Protein AF-A0A2L0H4I9-F1 (afdb_monomer)

Sequence (86 aa):
MKQTVGKTRFKGGPDGIAPIYDHGAPALFSDIVTEIEEVDGIIRLTFATLSRNGDGVEKAVIAVRLRMPKDVAWQLCRDMRALEEK

Structure (mmCIF, N/CA/C/O backbone):
data_AF-A0A2L0H4I9-F1
#
_entry.id   AF-A0A2L0H4I9-F1
#
loop_
_atom_site.group_PDB
_atom_site.id
_atom_site.type_symbol
_atom_site.label_atom_id
_atom_site.label_alt_id
_atom_site.label_comp_id
_atom_site.label_asym_id
_atom_site.label_entity_id
_atom_site.label_seq_id
_atom_site.pdbx_PDB_ins_code
_atom_site.Cartn_x
_atom_site.Cartn_y
_atom_site.Cartn_z
_atom_site.occupancy
_atom_site.B_iso_or_equiv
_atom_site.auth_seq_id
_atom_site.auth_comp_id
_atom_site.auth_asym_id
_atom_site.auth_atom_id
_atom_site.pdbx_PDB_model_num
ATOM 1 N N . MET A 1 1 ? 23.130 5.554 -3.312 1.00 45.59 1 MET A N 1
ATOM 2 C CA . MET A 1 1 ? 22.069 6.579 -3.184 1.00 45.59 1 MET A CA 1
ATOM 3 C C . MET A 1 1 ? 20.880 5.891 -2.521 1.00 45.59 1 MET A C 1
ATOM 5 O O . MET A 1 1 ? 20.564 4.798 -2.967 1.00 45.59 1 MET A O 1
ATOM 9 N N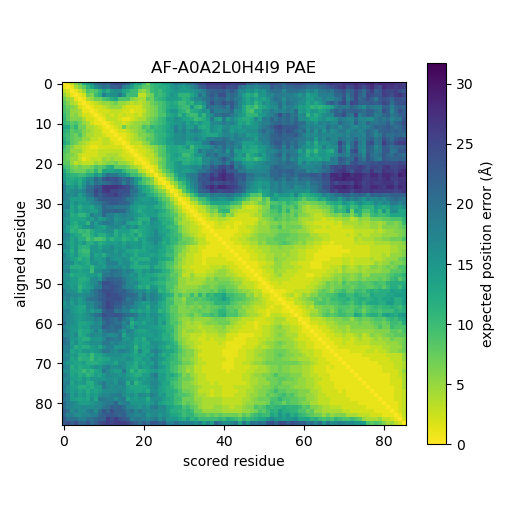 . LYS A 1 2 ? 20.294 6.413 -1.433 1.00 44.25 2 LYS A N 1
ATOM 10 C CA . LYS A 1 2 ? 19.102 5.779 -0.832 1.00 44.25 2 LYS A CA 1
ATOM 11 C C . LYS A 1 2 ? 17.925 5.971 -1.795 1.00 44.25 2 LYS A C 1
ATOM 13 O O . LYS A 1 2 ? 17.632 7.114 -2.135 1.00 44.25 2 LYS A O 1
ATOM 18 N N . GLN A 1 3 ? 17.308 4.893 -2.271 1.00 54.16 3 GLN A N 1
ATOM 19 C CA . GLN A 1 3 ? 16.122 4.972 -3.126 1.00 54.16 3 GLN A CA 1
ATOM 20 C C . GLN A 1 3 ? 14.897 5.212 -2.231 1.00 54.16 3 GLN A C 1
ATOM 22 O O . GLN A 1 3 ? 14.670 4.490 -1.261 1.00 54.16 3 GLN A O 1
ATOM 27 N N . THR A 1 4 ? 14.139 6.271 -2.505 1.00 52.41 4 THR A N 1
ATOM 28 C CA . THR A 1 4 ? 12.841 6.501 -1.859 1.00 52.41 4 THR A CA 1
ATOM 29 C C . THR A 1 4 ? 11.811 5.578 -2.507 1.00 52.41 4 THR A C 1
ATOM 31 O O . THR A 1 4 ? 11.664 5.604 -3.725 1.00 52.41 4 THR A O 1
ATOM 34 N N . VAL A 1 5 ? 11.097 4.790 -1.700 1.00 61.19 5 VAL A N 1
ATOM 35 C CA . VAL A 1 5 ? 10.121 3.767 -2.144 1.00 61.19 5 VAL A CA 1
ATOM 36 C C . VAL A 1 5 ? 8.679 4.124 -1.761 1.00 61.19 5 VAL A C 1
ATOM 38 O O . VAL A 1 5 ? 7.782 3.287 -1.708 1.00 61.19 5 VAL A O 1
ATOM 41 N N . GLY A 1 6 ? 8.422 5.369 -1.367 1.00 62.28 6 GLY A N 1
ATOM 42 C CA . GLY A 1 6 ? 7.082 5.758 -0.942 1.00 62.28 6 GLY A CA 1
ATOM 43 C C . GLY A 1 6 ? 7.025 7.033 -0.128 1.00 62.28 6 GLY A C 1
ATOM 44 O O . GLY A 1 6 ? 8.040 7.669 0.164 1.00 62.28 6 GLY A O 1
ATOM 45 N N . LYS A 1 7 ? 5.799 7.397 0.246 1.00 69.19 7 LYS A N 1
ATOM 46 C CA . LYS A 1 7 ? 5.487 8.553 1.087 1.00 69.19 7 L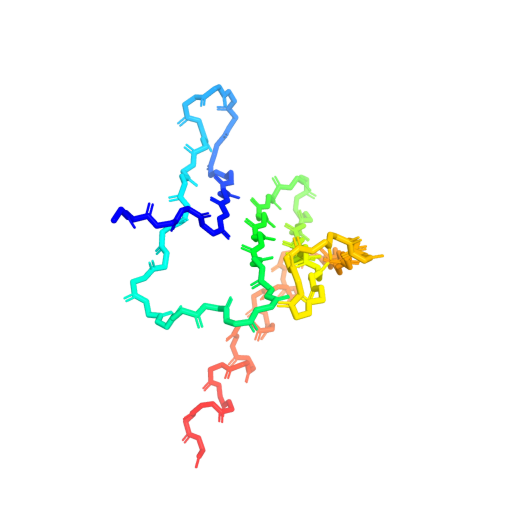YS A CA 1
ATOM 47 C C . LYS A 1 7 ? 4.247 8.245 1.923 1.00 69.19 7 LYS A C 1
ATOM 49 O O . LYS A 1 7 ? 3.252 7.778 1.393 1.00 69.19 7 LYS A O 1
ATOM 54 N N . THR A 1 8 ? 4.279 8.521 3.218 1.00 62.38 8 THR A N 1
ATOM 55 C CA . THR A 1 8 ? 3.113 8.379 4.105 1.00 62.38 8 THR A CA 1
ATOM 56 C C . THR A 1 8 ? 2.624 9.744 4.571 1.00 62.38 8 THR A C 1
ATOM 58 O O . THR A 1 8 ? 3.438 10.653 4.767 1.00 62.38 8 THR A O 1
ATOM 61 N N . ARG A 1 9 ? 1.305 9.901 4.746 1.00 75.62 9 ARG A N 1
ATOM 62 C CA . ARG A 1 9 ? 0.700 11.105 5.321 1.00 75.62 9 ARG A CA 1
ATOM 63 C C . ARG A 1 9 ? 0.253 10.828 6.752 1.00 75.62 9 ARG A C 1
ATOM 65 O O . ARG A 1 9 ? -0.646 10.031 6.983 1.00 75.62 9 ARG A O 1
ATOM 72 N N . PHE A 1 10 ? 0.848 11.539 7.708 1.00 68.00 10 PHE A N 1
ATOM 73 C CA . PHE A 1 10 ? 0.563 11.376 9.141 1.00 68.00 10 PHE A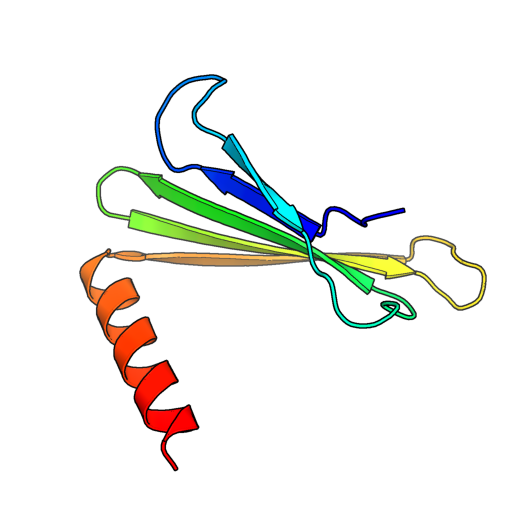 CA 1
ATOM 74 C C . PHE A 1 10 ? -0.132 12.594 9.774 1.00 68.00 10 PHE A C 1
ATOM 76 O O . PHE A 1 10 ? -0.579 12.514 10.915 1.00 68.00 10 PHE A O 1
ATOM 83 N N . LYS A 1 11 ? -0.237 13.720 9.049 1.00 67.06 11 LYS A N 1
ATOM 84 C CA . LYS A 1 11 ? -1.072 14.884 9.404 1.00 67.06 11 LYS A CA 1
ATOM 85 C C . LYS A 1 11 ? -1.382 15.759 8.178 1.00 67.06 11 LYS A C 1
ATOM 87 O O . LYS A 1 11 ? -0.817 15.567 7.097 1.00 67.06 11 LYS A O 1
ATOM 92 N N . GLY A 1 12 ? -2.294 16.718 8.338 1.00 68.00 12 GLY A N 1
ATOM 93 C CA . GLY A 1 12 ? -2.610 17.716 7.310 1.00 68.00 12 GLY A CA 1
ATOM 94 C C . GLY A 1 12 ? -1.455 18.694 7.046 1.00 68.00 12 GLY A C 1
ATOM 95 O O . GLY A 1 12 ? -0.591 18.894 7.898 1.00 68.00 12 GLY A O 1
ATOM 96 N N . GLY A 1 13 ? -1.459 19.320 5.865 1.00 74.88 13 GLY A N 1
ATOM 97 C CA . GLY A 1 13 ? -0.454 20.311 5.459 1.00 74.88 13 GLY A CA 1
ATOM 98 C C . GLY A 1 13 ? 0.818 19.726 4.813 1.00 74.88 13 GLY A C 1
ATOM 99 O O . GLY A 1 13 ? 0.939 18.504 4.661 1.00 74.88 13 GLY A O 1
ATOM 100 N N . PRO A 1 14 ? 1.752 20.598 4.381 1.00 70.31 14 PRO A N 1
ATOM 101 C CA . PRO A 1 14 ? 2.986 20.203 3.692 1.00 70.31 14 PRO A CA 1
ATOM 102 C C . PRO A 1 14 ? 3.955 19.420 4.593 1.00 70.31 14 PRO A C 1
ATOM 104 O O . PRO A 1 14 ? 4.574 18.467 4.128 1.00 70.31 14 PRO A O 1
ATOM 107 N N . ASP A 1 15 ? 3.995 19.721 5.894 1.00 77.19 15 ASP A N 1
ATOM 108 C CA . ASP A 1 15 ? 4.875 19.054 6.873 1.00 77.19 15 ASP A CA 1
ATOM 109 C C . ASP A 1 15 ? 4.341 17.697 7.361 1.00 77.19 15 ASP A C 1
ATOM 111 O O . ASP A 1 15 ? 4.883 17.088 8.285 1.00 77.19 15 ASP A O 1
ATOM 115 N N . GLY A 1 16 ? 3.216 17.246 6.809 1.00 76.75 16 GLY A N 1
ATOM 116 C CA . GLY A 1 16 ? 2.560 15.998 7.187 1.00 76.75 16 GLY A CA 1
ATOM 117 C C . GLY A 1 16 ? 2.942 14.798 6.334 1.00 76.75 16 GLY A C 1
ATOM 118 O O . GLY A 1 16 ? 2.259 13.779 6.419 1.00 76.75 16 GLY A O 1
ATOM 119 N N . ILE A 1 17 ? 3.976 14.921 5.497 1.00 76.00 17 ILE A N 1
ATOM 120 C CA . ILE A 1 17 ? 4.435 13.876 4.581 1.00 76.00 17 ILE A CA 1
ATOM 121 C C . ILE A 1 17 ? 5.795 13.358 5.050 1.00 76.00 17 ILE A C 1
ATOM 123 O O . ILE A 1 17 ? 6.747 14.126 5.155 1.00 76.00 17 ILE A O 1
ATOM 127 N N . ALA A 1 18 ? 5.900 12.051 5.292 1.00 69.75 18 ALA A N 1
ATOM 128 C CA . ALA A 1 18 ? 7.170 11.388 5.569 1.00 69.75 18 ALA A CA 1
ATOM 129 C C . ALA A 1 18 ? 7.563 10.478 4.389 1.00 69.75 18 ALA A C 1
ATOM 131 O O . ALA A 1 18 ? 6.764 9.625 3.994 1.00 69.75 18 ALA A O 1
ATOM 132 N N . PRO A 1 19 ? 8.765 10.631 3.804 1.00 61.25 19 PRO A N 1
ATOM 133 C CA . PRO A 1 19 ? 9.271 9.709 2.791 1.00 61.25 19 PRO A CA 1
ATOM 134 C C . PRO A 1 19 ? 9.639 8.355 3.417 1.00 61.25 19 PRO A C 1
ATOM 136 O O . PRO A 1 19 ? 10.241 8.301 4.489 1.00 61.25 19 PRO A O 1
ATOM 139 N N . ILE A 1 20 ? 9.292 7.266 2.732 1.00 59.09 20 ILE A N 1
ATOM 140 C CA . ILE A 1 20 ? 9.649 5.895 3.115 1.00 59.09 20 ILE A CA 1
ATOM 141 C C . ILE A 1 20 ? 10.909 5.509 2.337 1.00 59.09 20 ILE A C 1
ATOM 143 O O . ILE A 1 20 ? 10.946 5.611 1.107 1.00 59.09 20 ILE A O 1
ATOM 147 N N . TYR A 1 21 ? 11.945 5.078 3.053 1.00 57.97 21 TYR A N 1
ATOM 148 C CA . TYR A 1 21 ? 13.200 4.608 2.469 1.00 57.97 21 TYR A CA 1
ATOM 149 C C . TYR A 1 21 ? 13.328 3.106 2.698 1.00 57.97 21 TYR A C 1
ATOM 151 O O . TYR A 1 21 ? 13.236 2.665 3.843 1.00 57.97 21 TYR A O 1
ATOM 159 N N . ASP A 1 22 ? 13.572 2.346 1.631 1.00 54.12 22 ASP A N 1
ATOM 160 C CA . ASP A 1 22 ? 13.955 0.940 1.740 1.00 54.12 22 ASP A CA 1
ATOM 161 C C . ASP A 1 22 ? 15.482 0.832 1.714 1.00 54.12 22 ASP A C 1
ATOM 163 O O . ASP A 1 22 ? 16.171 1.516 0.951 1.00 54.12 22 ASP A O 1
ATOM 167 N N . HIS A 1 23 ? 16.011 0.002 2.603 1.00 52.00 23 HIS A N 1
ATOM 168 C CA . HIS A 1 23 ? 17.431 -0.289 2.739 1.00 52.00 23 HIS A CA 1
ATOM 169 C C . HIS A 1 23 ? 17.795 -1.677 2.177 1.00 52.00 23 HIS A C 1
ATOM 171 O O . HIS A 1 23 ? 18.976 -2.032 2.194 1.00 52.00 23 HIS A O 1
ATOM 177 N N . GLY A 1 24 ? 16.822 -2.448 1.675 1.00 46.09 24 GLY A N 1
ATOM 178 C CA . GLY A 1 24 ? 16.995 -3.831 1.242 1.00 46.09 24 GLY A CA 1
ATOM 179 C C . GLY A 1 24 ? 16.610 -4.088 -0.217 1.00 46.09 24 GLY A C 1
ATOM 180 O O . GLY A 1 24 ? 15.485 -3.854 -0.624 1.00 46.09 24 GLY A O 1
ATOM 181 N N . ALA A 1 25 ? 17.560 -4.680 -0.945 1.00 43.97 25 ALA A N 1
ATOM 182 C CA . ALA A 1 25 ? 17.475 -5.281 -2.279 1.00 43.97 25 ALA A CA 1
ATOM 183 C C . ALA A 1 25 ? 17.367 -4.333 -3.500 1.00 43.97 25 ALA A C 1
ATOM 185 O O . ALA A 1 25 ? 16.488 -3.478 -3.574 1.00 43.97 25 ALA A O 1
ATOM 186 N N . PRO A 1 26 ? 18.235 -4.511 -4.521 1.00 44.00 26 PRO A N 1
ATOM 187 C CA . PRO A 1 26 ? 18.024 -3.885 -5.816 1.00 44.00 26 PRO A CA 1
ATOM 188 C C . PRO A 1 26 ? 16.756 -4.491 -6.412 1.00 44.00 26 PRO A C 1
ATOM 190 O O . PRO A 1 26 ? 16.726 -5.680 -6.736 1.00 44.00 26 PRO A O 1
ATOM 193 N N . ALA A 1 27 ? 15.703 -3.688 -6.535 1.00 47.16 27 ALA A N 1
ATOM 194 C CA . ALA A 1 27 ? 14.501 -4.108 -7.226 1.00 47.16 27 ALA A CA 1
ATOM 195 C C . ALA A 1 27 ? 14.827 -4.236 -8.716 1.00 47.16 27 ALA A C 1
ATOM 197 O O . ALA A 1 27 ? 14.721 -3.291 -9.498 1.00 47.16 27 ALA A O 1
ATOM 198 N N . LEU A 1 28 ? 15.292 -5.417 -9.112 1.00 45.44 28 LEU A N 1
ATOM 199 C CA . LEU A 1 28 ? 15.357 -5.798 -10.507 1.00 45.44 28 LEU A CA 1
ATOM 200 C C . LEU A 1 28 ? 13.900 -5.763 -11.004 1.00 45.44 28 LEU A C 1
ATOM 202 O O . LEU A 1 28 ? 13.106 -6.635 -10.670 1.00 45.44 28 LEU A O 1
ATOM 206 N N . PHE A 1 29 ? 13.560 -4.714 -11.758 1.00 50.03 29 PHE A N 1
ATOM 207 C CA . PHE A 1 29 ? 12.342 -4.547 -12.570 1.00 50.03 29 PHE A CA 1
ATOM 208 C C . PHE A 1 29 ? 11.089 -3.901 -11.940 1.00 50.03 29 PHE A C 1
ATOM 210 O O . PHE A 1 29 ? 10.108 -3.738 -12.673 1.00 50.03 29 PHE A O 1
ATOM 217 N N . SER A 1 30 ? 11.094 -3.473 -10.666 1.00 52.06 30 SER A N 1
ATOM 218 C CA . SER A 1 30 ? 9.901 -2.852 -10.052 1.00 52.06 30 SER A CA 1
ATOM 219 C C . SER A 1 30 ? 10.185 -1.849 -8.919 1.00 52.06 30 SER A C 1
ATOM 221 O O . SER A 1 30 ? 10.485 -2.254 -7.800 1.00 52.06 30 SER A O 1
ATOM 223 N N . ASP A 1 31 ? 10.011 -0.543 -9.150 1.00 58.44 31 ASP A N 1
ATOM 224 C CA . ASP A 1 31 ? 9.982 0.441 -8.051 1.00 58.44 31 ASP A CA 1
ATOM 225 C C . ASP A 1 31 ? 8.620 0.335 -7.344 1.00 58.44 31 ASP A C 1
ATOM 227 O O . ASP A 1 31 ? 7.594 0.453 -8.012 1.00 58.44 31 ASP A O 1
ATOM 231 N N . ILE A 1 32 ? 8.577 0.079 -6.031 1.00 61.81 32 ILE A N 1
ATOM 232 C CA . ILE A 1 32 ? 7.332 0.078 -5.240 1.00 61.81 32 ILE A CA 1
ATOM 233 C C . ILE A 1 32 ? 7.154 1.466 -4.620 1.00 61.81 32 ILE A C 1
ATOM 235 O O . ILE A 1 32 ? 8.113 2.045 -4.122 1.00 61.81 32 ILE A O 1
ATOM 239 N N . VAL A 1 33 ? 5.935 2.001 -4.672 1.00 62.97 33 VAL A N 1
ATOM 240 C CA . VAL A 1 33 ? 5.510 3.251 -4.037 1.00 62.97 33 VAL A CA 1
ATOM 241 C C . VAL A 1 33 ? 4.321 2.951 -3.139 1.00 62.97 33 VAL A C 1
ATOM 243 O O . VAL A 1 33 ? 3.247 2.605 -3.632 1.00 62.97 33 VAL A O 1
ATOM 246 N N . THR A 1 34 ? 4.494 3.132 -1.833 1.00 74.69 34 THR A N 1
ATOM 247 C CA . THR A 1 34 ? 3.401 2.977 -0.863 1.00 74.69 34 THR A CA 1
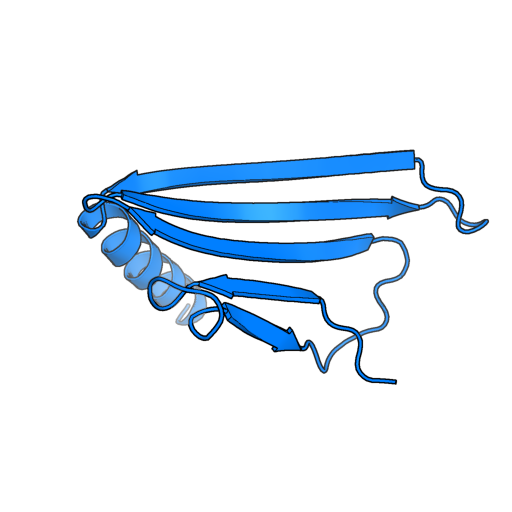ATOM 248 C C . THR A 1 34 ? 2.917 4.336 -0.360 1.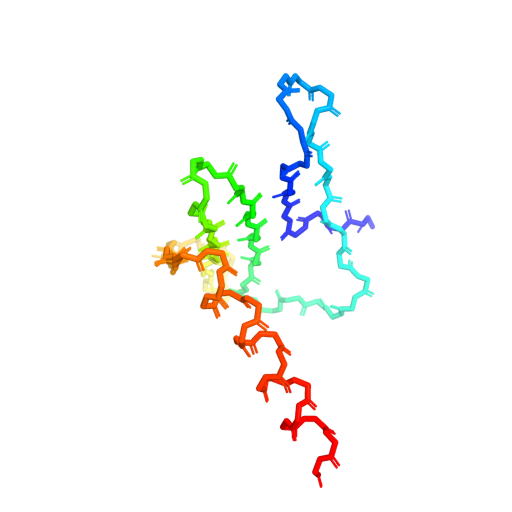00 74.69 34 THR A C 1
ATOM 250 O O . THR A 1 34 ? 3.734 5.177 0.024 1.00 74.69 34 THR A O 1
ATOM 253 N N . GLU A 1 35 ? 1.597 4.543 -0.349 1.00 77.31 35 GLU A N 1
ATOM 254 C CA . GLU A 1 35 ? 0.922 5.697 0.258 1.00 77.31 35 GLU A CA 1
ATOM 255 C C . GLU A 1 35 ? -0.143 5.243 1.258 1.00 77.31 35 GLU A C 1
ATOM 257 O O . GLU A 1 35 ? -0.950 4.363 0.958 1.00 77.31 35 GLU A O 1
ATOM 262 N N . ILE A 1 36 ? -0.133 5.852 2.447 1.00 85.12 36 ILE A N 1
ATOM 263 C CA . ILE A 1 36 ? -1.098 5.599 3.522 1.00 85.12 36 ILE A CA 1
ATOM 264 C C . ILE A 1 36 ? -1.692 6.931 3.967 1.00 85.12 36 ILE A C 1
ATOM 266 O O . ILE A 1 36 ? -0.956 7.888 4.215 1.00 85.12 36 ILE A O 1
ATOM 270 N N . GLU A 1 37 ? -3.017 6.974 4.074 1.00 88.69 37 GLU A N 1
ATOM 271 C CA . GLU A 1 37 ? -3.775 8.131 4.542 1.00 88.69 37 GLU A CA 1
ATOM 272 C C . GLU A 1 37 ? -5.009 7.675 5.339 1.00 88.69 37 GLU A C 1
ATOM 274 O O . GLU A 1 37 ? -5.676 6.713 4.959 1.00 88.69 37 GLU A O 1
ATOM 279 N N . GLU A 1 38 ? -5.340 8.380 6.422 1.00 89.88 38 GLU A N 1
ATOM 280 C CA . GLU A 1 38 ? -6.634 8.264 7.106 1.00 89.88 38 GLU A CA 1
ATOM 281 C C . GLU A 1 38 ? -7.493 9.489 6.774 1.00 89.88 38 GLU A C 1
ATOM 283 O O . GLU A 1 38 ? -7.081 10.621 7.028 1.00 89.88 38 GLU A O 1
ATOM 288 N N . VAL A 1 39 ? -8.689 9.262 6.226 1.00 89.50 39 VAL A N 1
ATOM 289 C CA . VAL A 1 39 ? -9.677 10.315 5.940 1.00 89.50 39 VAL A CA 1
ATOM 290 C C . VAL A 1 39 ? -11.037 9.861 6.445 1.00 89.50 39 VAL A C 1
ATOM 292 O O . VAL A 1 39 ? -11.536 8.830 5.999 1.00 89.50 39 VAL A O 1
ATOM 295 N N . ASP A 1 40 ? -11.623 10.616 7.373 1.00 92.31 40 ASP A N 1
ATOM 296 C CA . ASP A 1 40 ? -12.961 10.370 7.932 1.00 92.31 40 ASP A CA 1
ATOM 297 C C . ASP A 1 40 ? -13.163 8.931 8.448 1.00 92.31 40 ASP A C 1
ATOM 299 O O . ASP A 1 40 ? -14.173 8.282 8.186 1.00 92.31 40 ASP A O 1
ATOM 303 N N . GLY A 1 41 ? -12.161 8.395 9.156 1.00 91.06 41 GLY A N 1
ATOM 304 C CA . GLY A 1 41 ? -12.193 7.029 9.695 1.00 91.06 41 GLY A CA 1
ATOM 305 C C . GLY A 1 41 ? -11.999 5.919 8.653 1.00 91.06 41 GLY A C 1
ATOM 306 O O . GLY A 1 41 ? -12.081 4.739 8.996 1.00 91.06 41 GLY A O 1
ATOM 307 N N . ILE A 1 42 ? -11.708 6.272 7.398 1.00 93.81 42 ILE A N 1
ATOM 308 C CA . ILE A 1 42 ? -11.342 5.341 6.329 1.00 93.81 42 ILE A CA 1
ATOM 309 C C . ILE A 1 42 ? -9.830 5.373 6.124 1.00 93.81 42 ILE A C 1
ATOM 311 O O . ILE A 1 42 ? -9.250 6.410 5.799 1.00 93.81 42 ILE A O 1
ATOM 315 N N . ILE A 1 43 ? -9.200 4.209 6.245 1.00 91.50 43 ILE A N 1
ATOM 316 C CA . ILE A 1 43 ? -7.799 4.002 5.895 1.00 91.50 43 ILE A CA 1
ATOM 317 C C . ILE A 1 43 ? -7.702 3.737 4.396 1.00 91.50 43 ILE A C 1
ATOM 319 O O . ILE A 1 43 ? -8.376 2.859 3.849 1.00 91.50 43 ILE A O 1
ATOM 323 N N . ARG A 1 44 ? -6.850 4.511 3.730 1.00 90.88 44 ARG A N 1
ATOM 324 C CA . ARG A 1 44 ? -6.513 4.401 2.315 1.00 90.88 44 ARG A CA 1
ATOM 325 C C . ARG A 1 44 ? -5.071 3.941 2.217 1.00 90.88 44 ARG A C 1
ATOM 327 O O . ARG A 1 44 ? -4.169 4.644 2.6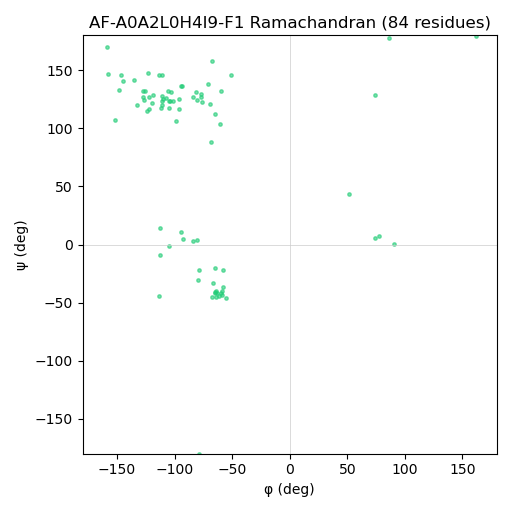56 1.00 90.88 44 ARG A O 1
ATOM 334 N N . LEU A 1 45 ? -4.869 2.773 1.629 1.00 86.81 45 LEU A N 1
ATOM 335 C CA . LEU A 1 45 ? -3.561 2.183 1.391 1.00 86.81 45 LEU A CA 1
ATOM 336 C C . LEU A 1 45 ? -3.397 1.997 -0.114 1.00 86.81 45 LEU A C 1
ATOM 338 O O . LEU A 1 45 ? -4.215 1.341 -0.755 1.00 86.81 45 LEU A O 1
ATOM 342 N N . THR A 1 46 ? -2.365 2.597 -0.689 1.00 82.50 46 THR A N 1
ATOM 343 C CA . THR A 1 46 ? -2.041 2.469 -2.108 1.00 82.50 46 THR A CA 1
ATOM 344 C C . THR A 1 46 ? -0.670 1.846 -2.248 1.00 82.50 46 THR A C 1
ATOM 346 O O . THR A 1 46 ? 0.289 2.353 -1.679 1.00 82.50 46 THR A O 1
ATOM 349 N N . PHE A 1 47 ? -0.584 0.795 -3.051 1.00 82.12 47 PHE A N 1
ATOM 350 C CA . PHE A 1 47 ? 0.660 0.248 -3.564 1.00 82.12 47 PHE A CA 1
ATOM 351 C C . PHE A 1 47 ? 0.686 0.522 -5.054 1.00 82.12 47 PHE A C 1
ATOM 353 O O . PHE A 1 47 ? -0.204 0.076 -5.771 1.00 82.12 47 PHE A O 1
ATOM 360 N N . ALA A 1 48 ? 1.672 1.258 -5.532 1.00 77.62 48 ALA A N 1
ATOM 361 C CA . ALA A 1 48 ? 1.939 1.371 -6.951 1.00 77.62 48 ALA A CA 1
ATOM 362 C C . ALA A 1 48 ? 3.285 0.732 -7.252 1.00 77.62 48 ALA A C 1
ATOM 364 O O . ALA A 1 48 ? 4.202 0.791 -6.439 1.00 77.62 48 ALA A O 1
ATOM 365 N N . THR A 1 49 ? 3.408 0.126 -8.422 1.00 75.88 49 THR A N 1
ATOM 366 C CA . THR A 1 49 ? 4.686 -0.329 -8.925 1.00 75.88 49 THR A CA 1
ATOM 367 C C . THR A 1 49 ? 4.884 0.026 -10.385 1.00 75.88 49 THR A C 1
ATOM 369 O O . THR A 1 49 ? 3.942 -0.004 -11.180 1.00 75.88 49 THR A O 1
ATOM 372 N N . LEU A 1 50 ? 6.118 0.399 -10.712 1.00 72.06 50 LEU A N 1
ATOM 373 C CA . LEU A 1 50 ? 6.558 0.706 -12.061 1.00 72.06 50 LEU A CA 1
ATOM 374 C C . LEU A 1 50 ? 7.283 -0.502 -12.652 1.00 72.06 50 LEU A C 1
ATOM 376 O O . LEU A 1 50 ? 8.422 -0.777 -12.284 1.00 72.06 50 LEU A O 1
ATOM 380 N N . SER A 1 51 ? 6.646 -1.204 -13.584 1.00 69.12 51 SER A N 1
ATOM 381 C CA . SER A 1 51 ? 7.278 -2.314 -14.293 1.00 69.12 51 SER A CA 1
ATOM 382 C C . SER A 1 51 ? 8.155 -1.797 -15.430 1.00 69.12 51 SER A C 1
ATOM 384 O O . SER A 1 51 ? 7.709 -0.990 -16.252 1.00 69.12 51 SER A O 1
ATOM 386 N N . ARG A 1 52 ? 9.394 -2.295 -15.502 1.00 70.19 52 ARG A N 1
ATOM 387 C CA . ARG A 1 52 ? 10.333 -2.045 -16.607 1.00 70.19 52 ARG A CA 1
ATOM 388 C C . ARG A 1 52 ? 10.786 -3.361 -17.237 1.00 70.19 52 ARG A C 1
ATOM 390 O O . ARG A 1 52 ? 10.895 -4.370 -16.546 1.00 70.19 52 ARG A O 1
ATOM 397 N N . ASN A 1 53 ? 11.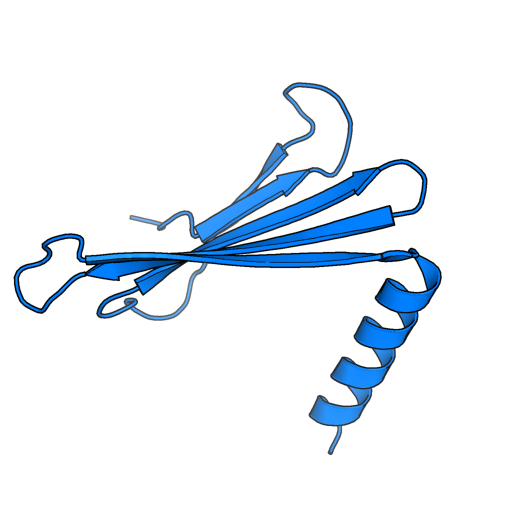056 -3.364 -18.543 1.00 68.56 53 ASN A N 1
ATOM 398 C CA . ASN A 1 53 ? 11.667 -4.521 -19.207 1.00 68.56 53 ASN A CA 1
ATOM 399 C C . ASN A 1 53 ? 13.188 -4.592 -18.955 1.00 68.56 53 ASN A C 1
ATOM 401 O O . ASN A 1 53 ? 13.757 -3.731 -18.285 1.00 68.56 53 ASN A O 1
ATOM 405 N N . GLY A 1 54 ? 13.849 -5.611 -19.518 1.00 60.06 54 GLY A N 1
ATOM 406 C CA . GLY A 1 54 ? 15.300 -5.819 -19.391 1.00 60.06 54 GLY A CA 1
ATOM 407 C C . GLY A 1 54 ? 16.167 -4.652 -19.881 1.00 60.06 54 GLY A C 1
ATOM 408 O O . GLY A 1 54 ? 17.282 -4.490 -19.400 1.00 60.06 54 GLY A O 1
ATOM 409 N N . ASP A 1 55 ? 15.626 -3.803 -20.757 1.00 76.38 55 ASP A N 1
ATOM 410 C CA . ASP A 1 55 ? 16.295 -2.609 -21.290 1.00 76.38 55 ASP A CA 1
ATOM 411 C C . ASP A 1 55 ? 15.992 -1.340 -20.469 1.00 76.38 55 ASP A C 1
ATOM 413 O O . ASP A 1 55 ? 16.364 -0.234 -20.856 1.00 76.38 55 ASP A O 1
ATOM 417 N N . GLY A 1 56 ? 15.269 -1.469 -19.350 1.00 67.62 56 GLY A N 1
ATOM 418 C CA . GLY A 1 56 ? 14.877 -0.348 -18.494 1.00 67.62 56 GLY A CA 1
ATOM 419 C C . GLY A 1 56 ? 13.704 0.487 -19.020 1.00 67.62 56 GLY A C 1
ATOM 420 O O . GLY A 1 56 ? 13.374 1.507 -18.416 1.00 67.62 56 GLY A O 1
ATOM 421 N N . VAL A 1 57 ? 13.043 0.067 -20.103 1.00 70.44 57 VAL A N 1
ATOM 422 C CA . VAL A 1 57 ? 11.873 0.750 -20.673 1.00 70.44 57 VAL A CA 1
ATOM 423 C C . VAL A 1 57 ? 10.637 0.450 -19.834 1.00 70.44 57 VAL A C 1
ATOM 425 O O . VAL A 1 57 ? 10.316 -0.713 -19.579 1.00 70.44 57 VAL A O 1
ATOM 428 N N . GLU A 1 58 ? 9.919 1.501 -19.444 1.00 74.06 58 GLU A N 1
ATOM 429 C CA . GLU A 1 58 ? 8.650 1.398 -18.726 1.00 74.06 58 GLU A CA 1
ATOM 430 C C . GLU A 1 58 ? 7.606 0.621 -19.540 1.00 74.06 58 GLU A C 1
ATOM 432 O O . GLU A 1 58 ? 7.416 0.850 -20.736 1.00 74.06 58 GLU A O 1
ATOM 437 N N . LYS A 1 59 ? 6.941 -0.333 -18.885 1.00 73.62 59 LYS A N 1
ATOM 438 C CA . LYS A 1 59 ? 5.913 -1.186 -19.492 1.00 73.62 59 LYS A CA 1
ATOM 439 C C . LYS A 1 59 ? 4.534 -0.936 -18.915 1.00 73.62 59 LYS A C 1
ATOM 441 O O . LYS A 1 59 ? 3.572 -0.875 -19.675 1.00 73.62 59 LYS A O 1
ATOM 446 N N . ALA A 1 60 ? 4.430 -0.821 -17.596 1.00 68.25 60 ALA A N 1
ATOM 447 C CA . ALA A 1 60 ? 3.154 -0.605 -16.936 1.00 68.25 60 ALA A CA 1
ATOM 448 C C . ALA A 1 60 ? 3.335 0.017 -15.554 1.00 68.25 60 ALA A C 1
ATOM 450 O O . ALA A 1 60 ? 4.262 -0.331 -14.823 1.00 68.25 60 ALA A O 1
ATOM 451 N N . VAL A 1 61 ? 2.374 0.858 -15.176 1.00 75.12 61 VAL A N 1
ATOM 452 C CA . VAL A 1 61 ? 2.136 1.233 -13.783 1.00 75.12 61 VAL A CA 1
ATOM 453 C C . VAL A 1 61 ? 1.024 0.339 -13.251 1.00 75.12 61 VAL A C 1
ATOM 455 O O . VAL A 1 61 ? -0.106 0.388 -13.736 1.00 75.12 61 VAL A O 1
ATOM 458 N N . ILE A 1 62 ? 1.335 -0.478 -12.253 1.00 76.94 62 ILE A N 1
ATOM 459 C CA . ILE A 1 62 ? 0.361 -1.338 -11.580 1.00 76.94 62 ILE A CA 1
ATOM 460 C C . ILE A 1 62 ? 0.041 -0.690 -10.241 1.00 76.94 62 ILE A C 1
ATOM 462 O O . ILE A 1 62 ? 0.948 -0.453 -9.455 1.00 76.94 62 ILE A O 1
ATOM 466 N N . ALA A 1 63 ? -1.231 -0.400 -9.967 1.00 76.94 63 ALA A N 1
ATOM 467 C CA . ALA A 1 63 ? -1.643 0.201 -8.703 1.00 76.94 63 ALA A CA 1
ATOM 468 C C . ALA A 1 63 ? -2.759 -0.602 -8.031 1.00 76.94 63 ALA A C 1
ATOM 470 O O . ALA A 1 63 ? -3.815 -0.832 -8.618 1.00 76.94 63 ALA A O 1
ATOM 471 N N . VAL A 1 64 ? -2.542 -0.968 -6.771 1.00 82.06 64 VAL A N 1
ATOM 472 C CA . VAL A 1 64 ? -3.528 -1.567 -5.874 1.00 82.06 64 VAL A CA 1
ATOM 473 C C . VAL A 1 64 ? -3.921 -0.522 -4.843 1.00 82.06 64 VAL A C 1
ATOM 475 O O . VAL A 1 64 ? -3.069 0.059 -4.176 1.00 82.06 64 VAL A O 1
ATOM 478 N N . ARG A 1 65 ? -5.224 -0.272 -4.712 1.00 84.31 65 ARG A N 1
ATOM 479 C CA . ARG A 1 65 ? -5.778 0.668 -3.734 1.00 84.31 65 ARG A CA 1
ATOM 480 C C . ARG A 1 65 ? -6.760 -0.059 -2.840 1.00 84.31 65 ARG A C 1
ATOM 482 O O . ARG A 1 65 ? -7.798 -0.521 -3.302 1.00 84.31 65 ARG A O 1
ATOM 489 N N . LEU A 1 66 ? -6.439 -0.113 -1.563 1.00 87.75 66 LEU A N 1
ATOM 490 C CA . LEU A 1 66 ? -7.279 -0.659 -0.515 1.00 87.75 66 LEU A CA 1
ATOM 491 C C . LEU A 1 66 ? -7.908 0.504 0.249 1.00 87.75 66 LEU A C 1
ATOM 493 O O . LEU A 1 66 ? -7.232 1.461 0.629 1.00 87.75 66 LEU A O 1
ATOM 497 N N . ARG A 1 67 ? -9.222 0.427 0.449 1.00 91.75 67 ARG A N 1
ATOM 498 C CA . ARG A 1 67 ? -9.980 1.360 1.283 1.00 91.75 67 ARG A CA 1
ATOM 499 C C . ARG A 1 67 ? -10.765 0.546 2.281 1.00 91.75 67 ARG A C 1
ATOM 501 O O . ARG A 1 67 ? -11.525 -0.330 1.879 1.00 91.75 67 ARG A O 1
ATOM 508 N N . MET A 1 68 ? -10.576 0.832 3.555 1.00 94.69 68 MET A N 1
ATOM 509 C CA . MET A 1 68 ? -11.221 0.072 4.611 1.00 94.69 68 MET A CA 1
ATOM 510 C C . MET A 1 68 ? -11.540 0.970 5.804 1.00 94.69 68 MET A C 1
ATOM 512 O O . MET A 1 68 ? -10.770 1.891 6.092 1.00 94.69 68 MET A O 1
ATOM 516 N N . PRO A 1 69 ? -12.655 0.721 6.503 1.00 96.94 69 PRO A N 1
ATOM 517 C CA . PRO A 1 69 ? -12.883 1.282 7.826 1.00 96.94 69 PRO A CA 1
ATOM 518 C C . PRO A 1 69 ? -11.696 1.023 8.768 1.00 96.94 69 PRO A C 1
ATOM 520 O O . PRO A 1 69 ? -11.008 0.002 8.665 1.00 96.94 69 PRO A O 1
ATOM 523 N N . LYS A 1 70 ? -11.421 1.964 9.673 1.00 92.56 70 LYS A N 1
ATOM 524 C CA . LYS A 1 70 ? -10.267 1.910 10.585 1.00 92.56 70 LYS A CA 1
ATOM 525 C C . LYS A 1 70 ? -10.240 0.667 11.474 1.00 92.56 70 LYS A C 1
ATOM 527 O O . LYS A 1 70 ? -9.170 0.128 11.740 1.00 92.56 70 LYS A O 1
ATOM 532 N N . ASP A 1 71 ? -11.394 0.206 11.932 1.00 96.00 71 ASP A N 1
ATOM 533 C CA . ASP A 1 71 ? -11.547 -1.030 12.701 1.00 96.00 71 ASP A CA 1
ATOM 534 C C . ASP A 1 71 ? -11.141 -2.271 11.888 1.00 96.00 71 ASP A C 1
ATOM 536 O O . ASP A 1 71 ? -10.408 -3.121 12.400 1.00 96.00 71 ASP A O 1
ATOM 540 N N . VAL A 1 72 ? -11.515 -2.327 10.606 1.00 95.69 72 VAL A N 1
ATOM 541 C CA . VAL A 1 72 ? -11.092 -3.385 9.673 1.00 95.69 72 VAL A CA 1
ATOM 542 C C . VAL A 1 72 ? -9.585 -3.333 9.425 1.00 95.69 72 VAL A C 1
ATOM 544 O O . VAL A 1 72 ? -8.931 -4.374 9.456 1.00 95.69 72 VAL A O 1
ATOM 547 N N . ALA A 1 73 ? -9.006 -2.139 9.253 1.00 91.94 73 ALA A N 1
ATOM 548 C CA . ALA A 1 73 ? -7.554 -1.985 9.122 1.00 91.94 73 ALA A CA 1
ATOM 549 C C . ALA A 1 73 ? -6.806 -2.517 10.349 1.00 91.94 73 ALA A C 1
ATOM 551 O O . ALA A 1 73 ? -5.809 -3.226 10.223 1.00 91.94 73 ALA A O 1
ATOM 552 N N . TRP A 1 74 ? -7.309 -2.214 11.546 1.00 92.75 74 TRP A N 1
ATOM 553 C CA . TRP A 1 74 ? -6.739 -2.732 12.784 1.00 92.75 74 TRP A CA 1
ATOM 554 C C . TRP A 1 74 ? -6.844 -4.248 12.898 1.00 92.75 74 TRP A C 1
ATOM 556 O O . TRP A 1 74 ? -5.904 -4.880 13.381 1.00 92.75 74 TRP A O 1
ATOM 566 N N . GLN A 1 75 ? -7.967 -4.828 12.472 1.00 95.44 75 GLN A N 1
ATOM 567 C CA . GLN A 1 75 ? -8.121 -6.277 12.454 1.00 95.44 75 GLN A CA 1
ATOM 568 C C . GLN A 1 75 ? -7.137 -6.923 11.475 1.00 9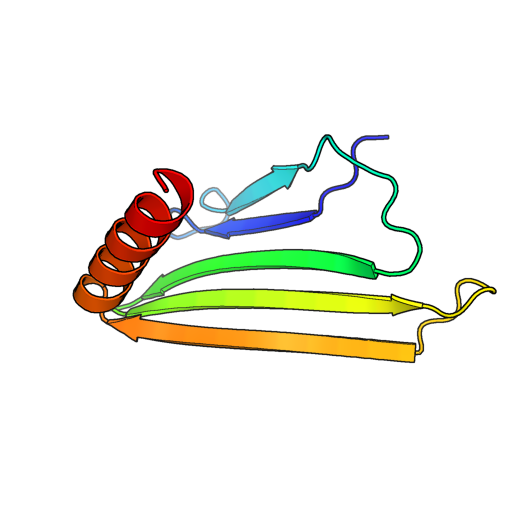5.44 75 GLN A C 1
ATOM 570 O O . GLN A 1 75 ? -6.431 -7.844 11.871 1.00 95.44 75 GLN A O 1
ATOM 575 N N . LEU A 1 76 ? -6.993 -6.371 10.266 1.00 90.81 76 LEU A N 1
ATOM 576 C CA . LEU A 1 76 ? -6.019 -6.839 9.280 1.00 90.81 76 LEU A CA 1
ATOM 577 C C . LEU A 1 76 ? -4.594 -6.851 9.851 1.00 90.81 76 LEU A C 1
ATOM 579 O O . LEU A 1 76 ? -3.894 -7.849 9.719 1.00 90.81 76 LEU A O 1
ATOM 583 N N . CYS A 1 77 ? -4.167 -5.785 10.537 1.00 90.31 77 CYS A N 1
ATOM 584 C CA . CYS A 1 77 ? -2.845 -5.745 11.172 1.00 90.31 77 CYS A CA 1
ATOM 585 C C . CYS A 1 77 ? -2.645 -6.867 12.206 1.00 90.31 77 CYS A C 1
ATOM 587 O O . CYS A 1 77 ? -1.557 -7.437 12.290 1.00 90.31 77 CYS A O 1
ATOM 589 N N . ARG A 1 78 ? -3.678 -7.183 13.000 1.00 94.00 78 ARG A N 1
ATOM 590 C CA . ARG A 1 78 ? -3.629 -8.281 13.980 1.00 94.00 78 ARG A CA 1
ATOM 591 C C . ARG A 1 78 ? -3.539 -9.640 13.292 1.00 94.00 78 ARG A C 1
ATOM 593 O O . ARG A 1 78 ? -2.706 -10.452 13.683 1.00 94.00 78 ARG A O 1
ATOM 600 N N . ASP A 1 79 ? -4.355 -9.854 12.265 1.00 94.19 79 ASP A N 1
ATOM 601 C CA . ASP A 1 79 ? -4.396 -11.117 11.526 1.00 94.19 79 ASP A CA 1
ATOM 602 C C . ASP A 1 79 ? -3.071 -11.376 10.799 1.00 94.19 79 ASP A C 1
ATOM 604 O O . ASP A 1 79 ? -2.551 -12.486 10.850 1.00 94.19 79 ASP A O 1
ATOM 608 N N . MET A 1 80 ? -2.476 -10.341 10.196 1.00 89.88 80 MET A N 1
ATOM 609 C CA . MET A 1 80 ? -1.163 -10.436 9.550 1.00 89.88 80 MET A CA 1
ATOM 610 C C . MET A 1 80 ? -0.061 -10.818 10.541 1.00 89.88 80 MET A C 1
ATOM 612 O O . MET A 1 80 ? 0.723 -11.717 10.252 1.00 89.88 80 MET A O 1
ATOM 616 N N . ARG A 1 81 ? -0.028 -10.207 11.734 1.00 89.75 81 ARG A N 1
ATOM 617 C CA . ARG A 1 81 ? 0.940 -10.586 12.777 1.00 89.75 81 ARG A CA 1
ATOM 618 C C . ARG A 1 81 ? 0.780 -12.051 13.191 1.00 89.75 81 ARG A C 1
ATOM 620 O O . ARG A 1 81 ? 1.769 -12.759 13.324 1.00 89.75 81 ARG A O 1
ATOM 627 N N . ALA A 1 82 ? -0.457 -12.520 13.338 1.00 92.81 82 ALA A N 1
ATOM 628 C CA . ALA A 1 82 ? -0.728 -13.911 13.693 1.00 92.81 82 ALA A CA 1
ATOM 629 C C . ALA A 1 82 ? -0.282 -14.922 12.615 1.00 92.81 82 ALA A C 1
ATOM 631 O O . ALA A 1 82 ? -0.126 -16.104 12.920 1.00 92.81 82 ALA A O 1
ATOM 632 N N . LEU A 1 83 ? -0.101 -14.490 11.360 1.00 91.69 83 LEU A N 1
ATOM 633 C CA . LEU A 1 83 ? 0.461 -15.327 10.295 1.00 91.69 83 LEU A CA 1
ATOM 634 C C . LEU A 1 83 ? 1.990 -15.429 10.364 1.00 91.69 83 LEU A C 1
ATOM 636 O O . LEU A 1 83 ? 2.520 -16.457 9.964 1.00 91.69 83 LEU A O 1
ATOM 640 N N . GLU A 1 84 ? 2.685 -14.402 10.860 1.00 85.62 84 GLU A N 1
ATOM 641 C CA . GLU A 1 84 ? 4.153 -14.391 11.000 1.00 85.62 84 GLU A CA 1
ATOM 642 C C . GLU A 1 84 ? 4.645 -15.177 12.225 1.00 85.62 84 GLU A C 1
ATOM 644 O O . GLU A 1 84 ? 5.792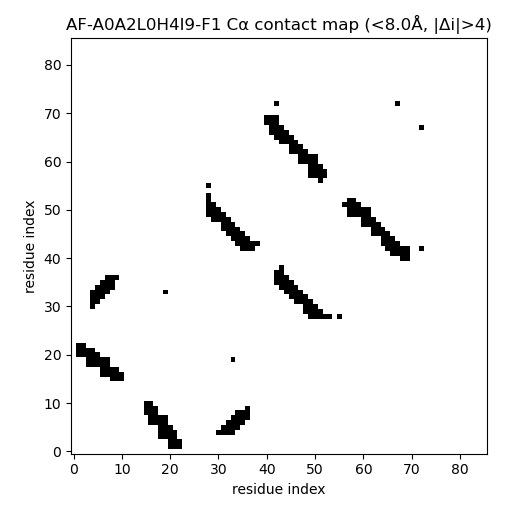 -15.608 12.271 1.00 85.62 84 GLU A O 1
ATOM 649 N N . GLU A 1 85 ? 3.778 -15.365 13.222 1.00 82.19 85 GLU A N 1
ATOM 650 C CA . GLU A 1 85 ? 4.068 -16.125 14.445 1.00 82.19 85 GLU A CA 1
ATOM 651 C C . GLU A 1 85 ? 3.873 -17.651 14.282 1.00 82.19 85 GLU A C 1
ATOM 653 O O . GLU A 1 85 ? 4.031 -18.396 15.252 1.00 82.19 85 GLU A O 1
ATOM 658 N N . LYS A 1 86 ? 3.526 -18.125 13.077 1.00 55.19 86 LYS A N 1
ATOM 659 C CA . LYS A 1 86 ? 3.397 -19.550 12.722 1.00 55.19 86 LYS A CA 1
ATOM 660 C C . LYS A 1 86 ? 4.603 -20.050 11.939 1.00 55.19 86 LYS A C 1
ATOM 662 O O . LYS A 1 86 ? 4.987 -21.212 12.194 1.00 55.19 86 LYS A O 1
#

Foldseek 3Di:
DFDFQEWEACDDDPVRIDTHTDPDDDPPFKRWYWYWDDDPQKIKIKIWIFGADPVRHTDDIDMDIDIDGNVVVVVVVVVVVVVVVD

Mean predicted aligned error: 10.89 Å

Nearest PDB structures (foldseek):
  1y8c-assembly1_A  TM=7.024E-01  e=1.131E+00  Clostridium acetobutylicum ATCC 824
  4fvs-assembly3_C  TM=5.886E-01  e=1.009E+00  Parabacteroides distasonis ATCC 8503
  9dt6-assembly2_C  TM=4.649E-01  e=6.392E-01  Klebsiella pneumoniae
  9dt6-assembly4_G  TM=4.175E-01  e=6.768E-01  Klebsiella pneumoniae
  9bk6-assembly1_A  TM=3.277E-01  e=1.268E+00  synthetic construct

Secondary structure (DSSP, 8-state):
-PPEEEEEE-SSSGGGEEEEE--S---SSEEEEEEEEEETTEEEEEEEEEEE-TTS-EEEEEEEEEEEEHHHHHHHHHHHHHHHT-

Organism: Rhizobium fredii (NCBI:txid380)

Radius of gyration: 15.39 Å; Cα contacts (8 Å, |Δi|>4): 143; chains: 1; bounding box: 35×40×36 Å

Solvent-accessible surface area (backbone atoms only — not comparable to full-atom values): 5042 Å² total; per-residue (Å²): 131,86,54,73,36,30,42,37,47,83,49,81,71,86,88,15,62,47,76,37,72,60,92,74,77,85,63,84,48,44,57,51,35,40,37,42,40,77,56,97,62,30,37,36,40,35,42,34,32,44,35,34,50,99,88,68,48,80,73,47,78,50,72,50,77,48,77,39,49,47,70,56,52,54,49,51,57,52,54,54,52,61,61,74,78,108

pLDDT: mean 74.4, std 15.5, range [43.97, 96.94]